Protein AF-0000000072803596 (afdb_homodimer)

Organism: NCBI:txid2691917

Sequence (122 aa):
MGYTAGCDGCGSTCRPAPA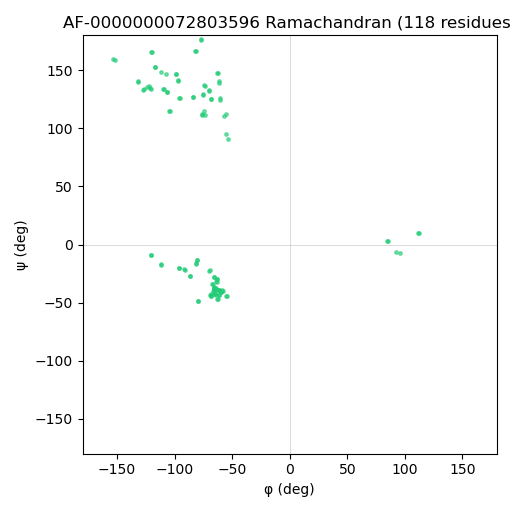LLCQFSPEFFRTSSLGGYLSDMGFDEGDTVTLCGDCTREVLEMGYTAGCDGCGSTCRPAPALLCQFSPEFFRTSSLGGYLSDMGFDEGDTVTLCGDCTREVLE

Solvent-accessible surface area (backbone atoms only — not comparable to full-atom values): 6298 Å² total; per-residue (Å²): 130,67,61,71,38,63,11,58,36,78,64,45,74,9,72,63,27,33,30,28,47,22,30,39,26,56,67,23,39,74,71,35,73,60,28,55,54,40,39,74,74,70,48,53,74,66,40,76,41,30,22,20,60,68,48,46,47,59,41,55,92,133,68,62,71,37,63,12,59,37,80,64,45,74,9,73,68,27,33,31,29,48,23,29,38,25,55,68,24,37,74,72,36,74,60,28,55,55,40,39,74,75,71,47,54,73,64,39,76,41,30,22,20,62,67,49,46,47,60,40,55,93

Radius of gyration: 13.53 Å; Cα contacts (8 Å, |Δi|>4): 259; chains: 2; bounding box: 32×38×28 Å

Structure (mmCIF, N/CA/C/O backbone):
data_AF-0000000072803596-model_v1
#
loop_
_entity.id
_entity.type
_entity.pdbx_description
1 polymer 'Uncharacterized protein'
#
loop_
_atom_site.group_PDB
_atom_site.id
_atom_site.type_symbol
_atom_site.label_atom_id
_atom_site.label_alt_id
_atom_site.label_comp_id
_atom_site.label_asym_id
_atom_site.label_entity_id
_atom_site.label_seq_id
_atom_site.pdbx_PDB_ins_code
_atom_site.Cartn_x
_atom_site.Cartn_y
_atom_site.Cartn_z
_atom_site.occupancy
_atom_site.B_iso_or_equiv
_atom_site.auth_seq_id
_atom_site.auth_comp_id
_atom_site.auth_asym_id
_atom_site.auth_atom_id
_atom_site.pdbx_PDB_model_num
ATOM 1 N N . MET A 1 1 ? -6.73 22.984 -0.463 1 47.25 1 MET A N 1
ATOM 2 C CA . MET A 1 1 ? -7.82 22.078 -0.106 1 47.25 1 MET A CA 1
ATOM 3 C C . MET A 1 1 ? -7.332 20.641 -0.061 1 47.25 1 MET A C 1
ATOM 5 O O . MET A 1 1 ? -6.867 20.109 -1.069 1 47.25 1 MET A O 1
ATOM 9 N N . GLY A 1 2 ? -6.758 20.266 0.915 1 53.06 2 GLY A N 1
ATOM 10 C CA . GLY A 1 2 ? -6.062 19 1.069 1 53.06 2 GLY A CA 1
ATOM 11 C C . GLY A 1 2 ? -6.957 17.797 0.822 1 53.06 2 GLY A C 1
ATOM 12 O O . GLY A 1 2 ? -8.172 17.875 1.033 1 53.06 2 GLY A O 1
ATOM 13 N N . TYR A 1 3 ? -6.832 17.016 -0.208 1 61.62 3 TYR A N 1
ATOM 14 C CA . TYR A 1 3 ? -7.66 15.836 -0.469 1 61.62 3 TYR A CA 1
ATOM 15 C C . TYR A 1 3 ? -7.617 14.867 0.701 1 61.62 3 TYR A C 1
ATOM 17 O O . TYR A 1 3 ? -6.535 14.523 1.188 1 61.62 3 TYR A O 1
ATOM 25 N N . THR A 1 4 ? -8.656 15.023 1.576 1 77.5 4 THR A N 1
ATOM 26 C CA . THR A 1 4 ? -8.797 14.023 2.633 1 77.5 4 THR A CA 1
ATOM 27 C C . THR A 1 4 ? -9.352 12.719 2.072 1 77.5 4 THR A C 1
ATOM 29 O O . THR A 1 4 ? -10.25 12.734 1.226 1 77.5 4 THR A O 1
ATOM 32 N N . ALA A 1 5 ? -8.508 11.789 2.168 1 84.69 5 ALA A N 1
ATOM 33 C CA . ALA A 1 5 ? -8.984 10.469 1.77 1 84.69 5 ALA A CA 1
ATOM 34 C C . ALA A 1 5 ? -9.086 9.531 2.975 1 84.69 5 ALA A C 1
ATOM 36 O O . ALA A 1 5 ? -8.492 9.805 4.023 1 84.69 5 ALA A O 1
ATOM 37 N N . GLY A 1 6 ? -10.047 8.602 2.92 1 92.62 6 GLY A N 1
ATOM 38 C CA . GLY A 1 6 ? -10.102 7.559 3.936 1 92.62 6 GLY A CA 1
ATOM 39 C C . GLY A 1 6 ? -9.016 6.508 3.764 1 92.62 6 GLY A C 1
ATOM 40 O O . GLY A 1 6 ? 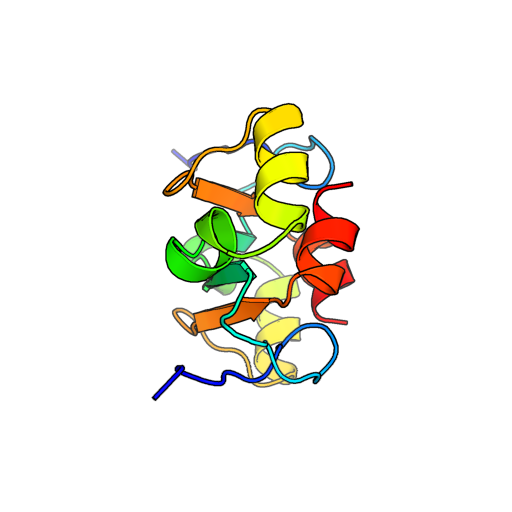-8.68 6.137 2.639 1 92.62 6 GLY A O 1
ATOM 41 N N . CYS A 1 7 ? -8.469 6.18 4.82 1 95.31 7 CYS A N 1
ATOM 42 C CA . CYS A 1 7 ? -7.488 5.102 4.793 1 95.31 7 CYS A CA 1
ATOM 43 C C . CYS A 1 7 ? -8.172 3.746 4.668 1 95.31 7 CYS A C 1
ATOM 45 O O . C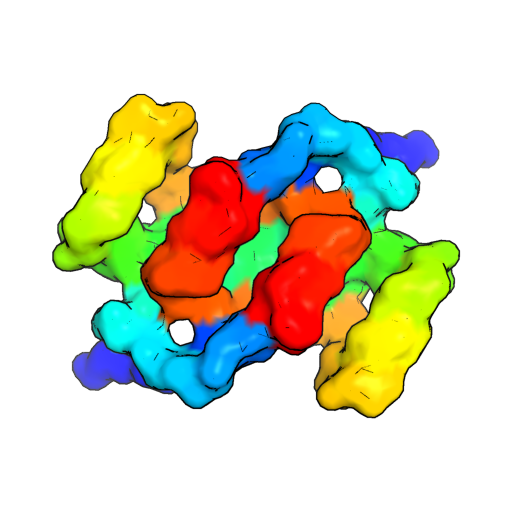YS A 1 7 ? -9.016 3.395 5.484 1 95.31 7 CYS A O 1
ATOM 47 N N . ASP A 1 8 ? -7.719 3.033 3.754 1 93.69 8 ASP A N 1
ATOM 48 C CA . ASP A 1 8 ? -8.32 1.722 3.535 1 93.69 8 ASP A CA 1
ATOM 49 C C . ASP A 1 8 ? -7.766 0.694 4.52 1 93.69 8 ASP A C 1
ATOM 51 O O . ASP A 1 8 ? -8.375 -0.357 4.738 1 93.69 8 ASP A O 1
ATOM 55 N N . GLY A 1 9 ? -6.641 1.033 5.152 1 92.75 9 GLY A N 1
ATOM 56 C CA . GLY A 1 9 ? -6.031 0.129 6.113 1 92.75 9 GLY A CA 1
ATOM 57 C C . GLY A 1 9 ? -6.695 0.17 7.477 1 92.75 9 GLY A C 1
ATOM 58 O O . GLY A 1 9 ? -7.098 -0.868 8.008 1 92.75 9 GLY A O 1
ATOM 59 N N . CYS A 1 10 ? -6.902 1.306 7.984 1 94.12 10 CYS A N 1
ATOM 60 C CA . CYS A 1 10 ? -7.387 1.423 9.352 1 94.12 10 CYS A CA 1
ATOM 61 C C . CYS A 1 10 ? -8.719 2.164 9.398 1 94.12 10 CYS A C 1
ATOM 63 O O . CYS A 1 10 ? -9.359 2.242 10.445 1 94.12 10 CYS A O 1
ATOM 65 N N . GLY A 1 11 ? -9.117 2.705 8.328 1 92.38 11 GLY A N 1
ATOM 66 C CA . GLY A 1 11 ? -10.383 3.41 8.281 1 92.38 11 GLY A CA 1
ATOM 67 C C . GLY A 1 11 ? -10.289 4.852 8.75 1 92.38 11 GLY A C 1
ATOM 68 O O . GLY A 1 11 ? -11.273 5.586 8.719 1 92.38 11 GLY A O 1
ATOM 69 N N . SER A 1 12 ? -9.047 5.242 9.062 1 92.31 12 SER A N 1
ATOM 70 C CA . SER A 1 12 ? -8.836 6.609 9.523 1 92.31 12 SER A CA 1
ATOM 71 C C . SER A 1 12 ? -8.75 7.582 8.352 1 92.31 12 SER A C 1
ATOM 73 O O . SER A 1 12 ? -8.656 7.164 7.199 1 92.31 12 SER A O 1
ATOM 75 N N . THR A 1 13 ? -8.844 8.828 8.711 1 92.88 13 THR A N 1
ATOM 76 C CA . THR A 1 13 ? -8.703 9.867 7.699 1 92.88 13 THR A CA 1
ATOM 77 C C . THR A 1 13 ? -7.23 10.18 7.449 1 92.88 13 THR A C 1
ATOM 79 O O . THR A 1 13 ? -6.469 10.406 8.391 1 92.88 13 THR A O 1
ATOM 82 N N . CYS A 1 14 ? -6.949 10.102 6.246 1 91.19 14 CYS A N 1
ATOM 83 C CA . CYS A 1 14 ? -5.586 10.469 5.879 1 91.19 14 CYS A CA 1
ATOM 84 C C . CYS A 1 14 ? -5.414 11.984 5.879 1 91.19 14 CYS A C 1
ATOM 86 O O . CYS A 1 14 ? -6.012 12.68 5.059 1 91.19 14 CYS A O 1
ATOM 88 N N . ARG A 1 15 ? -4.715 12.461 6.703 1 83.81 15 ARG A N 1
ATOM 89 C CA . ARG A 1 15 ? -4.438 13.891 6.801 1 83.81 15 ARG A CA 1
ATOM 90 C C . ARG A 1 15 ? -2.938 14.164 6.754 1 83.81 15 ARG A C 1
ATOM 92 O O . ARG A 1 15 ? -2.156 13.484 7.426 1 83.81 15 ARG A O 1
ATOM 99 N N . PRO A 1 16 ? -2.654 15.078 6.039 1 81.5 16 PRO A N 1
ATOM 100 C CA . PRO A 1 16 ? -3.297 15.938 5.039 1 81.5 16 PRO A CA 1
ATOM 101 C C . PRO A 1 16 ? -3.617 15.195 3.744 1 81.5 16 PRO A C 1
ATOM 103 O O . PRO A 1 16 ? -4.43 15.664 2.943 1 81.5 16 PRO A O 1
ATOM 106 N N . ALA A 1 17 ? -2.861 14.094 3.543 1 88.19 17 ALA A N 1
ATOM 107 C CA . ALA A 1 17 ? -3 13.25 2.359 1 88.19 17 ALA A CA 1
ATOM 108 C C . ALA A 1 17 ? -2.592 11.812 2.662 1 88.19 17 ALA A C 1
ATOM 110 O O . ALA A 1 17 ? -1.949 11.547 3.68 1 88.19 17 ALA A O 1
ATOM 111 N N . PRO A 1 18 ? -3.109 10.984 1.812 1 92.75 18 PRO A N 1
ATOM 112 C CA . PRO A 1 18 ? -2.623 9.617 1.996 1 92.75 18 PRO A CA 1
ATOM 113 C C . PRO A 1 18 ? -1.114 9.5 1.796 1 92.75 18 PRO A C 1
ATOM 115 O O . PRO A 1 18 ? -0.545 10.172 0.938 1 92.75 18 PRO A O 1
ATOM 118 N N . ALA A 1 19 ? -0.547 8.711 2.629 1 92.88 19 ALA A N 1
ATOM 119 C CA . ALA A 1 19 ? 0.889 8.484 2.494 1 92.88 19 ALA A CA 1
ATOM 120 C C . ALA A 1 19 ? 1.201 7.688 1.232 1 92.88 19 ALA A C 1
ATOM 122 O O . ALA A 1 19 ? 2.113 8.039 0.479 1 92.88 19 ALA A O 1
ATOM 123 N N . LEU A 1 20 ? 0.379 6.695 1.043 1 94.31 20 LEU A N 1
ATOM 124 C CA . LEU A 1 20 ? 0.55 5.836 -0.124 1 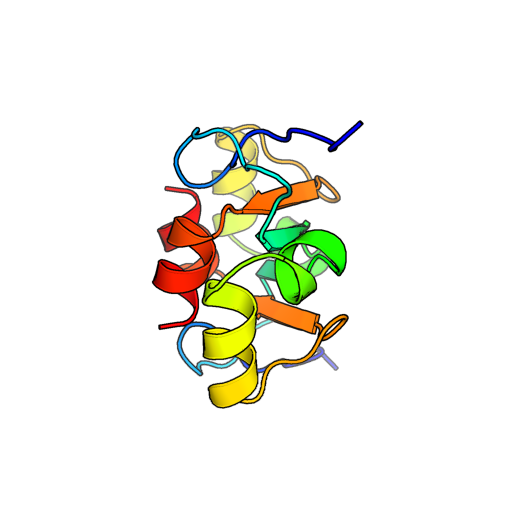94.31 20 LEU A CA 1
ATOM 125 C C . LEU A 1 20 ? -0.745 5.742 -0.924 1 94.31 20 LEU A C 1
ATOM 127 O O . LEU A 1 20 ? -1.823 5.574 -0.35 1 94.31 20 LEU A O 1
ATOM 131 N N . LEU A 1 21 ? -0.601 5.895 -2.215 1 94.19 21 LEU A N 1
ATOM 132 C CA . LEU A 1 21 ? -1.657 5.578 -3.17 1 94.19 21 LEU A CA 1
ATOM 133 C C . LEU A 1 21 ? -1.358 4.27 -3.896 1 94.19 21 LEU A C 1
ATOM 135 O O . LEU A 1 21 ? -0.392 4.184 -4.656 1 94.19 21 LEU A O 1
ATOM 139 N N . CYS A 1 22 ? -2.199 3.355 -3.635 1 94.81 22 CYS A N 1
ATOM 140 C CA . CYS A 1 22 ? -1.925 2.02 -4.152 1 94.81 22 CYS A CA 1
ATOM 141 C C . CYS A 1 22 ? -3.006 1.585 -5.137 1 94.81 22 CYS A C 1
ATOM 143 O O . CYS A 1 22 ? -4.141 2.062 -5.07 1 94.81 22 CYS A O 1
ATOM 145 N N . GLN A 1 23 ? -2.605 0.736 -6.035 1 94.12 23 GLN A N 1
ATOM 146 C CA . GLN A 1 23 ? -3.523 0.106 -6.977 1 94.12 23 GLN A CA 1
ATOM 147 C C . GLN A 1 23 ? -3.295 -1.401 -7.043 1 94.12 23 GLN A C 1
ATOM 149 O O . GLN A 1 23 ? -2.152 -1.864 -7.008 1 94.12 23 GLN A O 1
ATOM 154 N N . PHE A 1 24 ? -4.414 -2.109 -7.133 1 93.88 24 PHE A N 1
ATOM 155 C CA . PHE A 1 24 ? -4.301 -3.559 -7.242 1 93.88 24 PHE A CA 1
ATOM 156 C C . PHE A 1 24 ? -3.732 -3.957 -8.602 1 93.88 24 PHE A C 1
ATOM 158 O O . PHE A 1 24 ? -4.152 -3.434 -9.633 1 93.88 24 PHE A O 1
ATOM 165 N N . SER A 1 25 ? -2.809 -4.809 -8.531 1 91.19 25 SER A N 1
ATOM 166 C CA . SER A 1 25 ? -2.314 -5.395 -9.773 1 91.19 25 SER A CA 1
ATOM 167 C C . SER A 1 25 ? -3.365 -6.293 -10.422 1 91.19 25 SER A C 1
ATOM 169 O O . SER A 1 25 ? -3.848 -7.238 -9.797 1 91.19 25 SER A O 1
ATOM 171 N N . PRO A 1 26 ? -3.672 -6.008 -11.656 1 91 26 PRO A N 1
ATOM 172 C CA . PRO A 1 26 ? -4.68 -6.844 -12.312 1 91 26 PRO A CA 1
ATOM 173 C C . PRO A 1 26 ? -4.281 -8.32 -12.367 1 91 26 PRO A C 1
ATOM 175 O O . PRO A 1 26 ? -5.121 -9.195 -12.141 1 91 26 PRO A O 1
ATOM 178 N N . GLU A 1 27 ? -3.037 -8.508 -12.641 1 88.88 27 GLU A N 1
ATOM 179 C CA . GLU A 1 27 ? -2.545 -9.883 -12.719 1 88.88 27 GLU A CA 1
ATOM 180 C C . GLU A 1 27 ? -2.688 -10.602 -11.383 1 88.88 27 GLU A C 1
ATOM 182 O O . GLU A 1 27 ? -3.211 -11.719 -11.32 1 88.88 27 GLU A O 1
ATOM 187 N N . PHE A 1 28 ? -2.305 -9.969 -10.383 1 89.56 28 PHE A N 1
ATOM 188 C CA . PHE A 1 28 ? -2.408 -10.562 -9.047 1 89.56 28 PHE A CA 1
ATOM 189 C C . PHE A 1 28 ? -3.867 -10.758 -8.656 1 89.56 28 PHE A C 1
ATOM 191 O O . PHE A 1 28 ? -4.238 -11.812 -8.141 1 89.56 28 PHE A O 1
ATOM 198 N N . PHE A 1 29 ? -4.629 -9.727 -8.984 1 90.69 29 PHE A N 1
ATOM 199 C CA . PHE A 1 29 ? -6.035 -9.75 -8.594 1 90.69 29 PHE A CA 1
ATOM 200 C C . PHE A 1 29 ? -6.773 -10.898 -9.273 1 90.69 29 PHE A C 1
ATOM 202 O O . PHE A 1 29 ? -7.617 -11.547 -8.656 1 90.69 29 PHE A O 1
ATOM 209 N N . ARG A 1 30 ? -6.406 -11.266 -10.43 1 90 30 ARG A N 1
ATOM 210 C CA . ARG A 1 30 ? -7.117 -12.258 -11.227 1 90 30 ARG A CA 1
ATOM 211 C C . ARG A 1 30 ? -6.578 -13.664 -10.961 1 90 30 ARG A C 1
ATOM 213 O O . ARG A 1 30 ? -7.281 -14.656 -11.172 1 90 30 ARG A O 1
ATOM 220 N N . THR A 1 31 ? -5.344 -13.719 -10.461 1 88.38 31 THR A N 1
ATOM 221 C CA . THR A 1 31 ? -4.691 -15.016 -10.414 1 88.38 31 THR A CA 1
ATOM 222 C C . THR A 1 31 ? -4.516 -15.484 -8.969 1 88.38 31 THR A C 1
ATOM 224 O O . THR A 1 31 ? -4.316 -16.672 -8.719 1 88.38 31 THR A O 1
ATOM 227 N N . SER A 1 32 ? -4.625 -14.547 -8.078 1 89.06 32 SER A N 1
ATOM 228 C CA . SER A 1 32 ? -4.352 -14.891 -6.688 1 89.06 32 SER A CA 1
ATOM 229 C C . SER A 1 32 ? -5.645 -15.156 -5.922 1 89.06 32 SER A C 1
ATOM 231 O O . SER A 1 32 ? -6.684 -14.562 -6.219 1 89.06 32 SER A O 1
ATOM 233 N N . SER A 1 33 ? -5.578 -16.062 -4.98 1 90.44 33 SER A N 1
ATOM 234 C CA . SER A 1 33 ? -6.703 -16.328 -4.094 1 90.44 33 SER A CA 1
ATOM 235 C C . SER A 1 33 ? -7.043 -15.094 -3.254 1 90.44 33 SER A C 1
ATOM 237 O O . SER A 1 33 ? -8.203 -14.883 -2.891 1 90.44 33 SER A O 1
ATOM 239 N N . LEU A 1 34 ? -6.051 -14.352 -3 1 89.69 34 LEU A N 1
ATOM 240 C CA . LEU A 1 34 ? -6.246 -13.133 -2.219 1 89.69 34 LEU A CA 1
ATOM 241 C C . LEU A 1 34 ? -7.094 -12.125 -2.988 1 89.69 34 LEU A C 1
ATOM 243 O O . LEU A 1 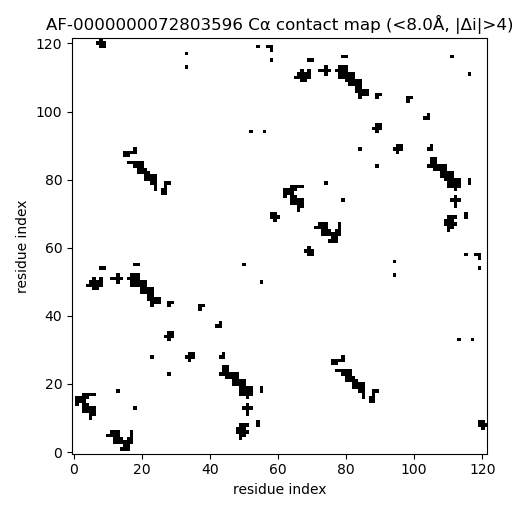34 ? -7.859 -11.367 -2.391 1 89.69 34 LEU A O 1
ATOM 247 N N . GLY A 1 35 ? -6.898 -12.148 -4.27 1 89.25 35 GLY A N 1
ATOM 248 C CA . GLY A 1 35 ? -7.75 -11.297 -5.09 1 89.25 35 GLY A CA 1
ATOM 249 C C . GLY A 1 35 ? -9.227 -11.547 -4.867 1 89.25 35 GLY A C 1
ATOM 250 O O . GLY A 1 35 ? -10.016 -10.602 -4.77 1 89.25 35 GLY A O 1
ATOM 251 N N . GLY A 1 36 ? -9.617 -12.805 -4.809 1 90 36 GLY A N 1
ATOM 252 C CA . GLY A 1 36 ? -10.992 -13.148 -4.5 1 90 36 GLY A CA 1
ATOM 253 C C . GLY A 1 36 ? -11.438 -12.68 -3.127 1 90 36 GLY A C 1
ATOM 254 O O . GLY A 1 36 ? -12.555 -12.188 -2.965 1 90 36 GLY A O 1
ATOM 255 N N . TYR A 1 37 ? -10.523 -12.805 -2.154 1 91.5 37 TYR A N 1
ATOM 256 C CA . TYR A 1 37 ? -10.789 -12.359 -0.792 1 91.5 37 TYR A CA 1
ATOM 257 C C . TYR A 1 37 ? -10.992 -10.852 -0.742 1 91.5 37 TYR A C 1
ATOM 259 O O . TYR A 1 37 ? -11.93 -10.359 -0.111 1 91.5 37 TYR A O 1
ATOM 267 N N . LEU A 1 38 ? -10.148 -10.156 -1.458 1 90.44 38 LEU A N 1
ATOM 268 C CA . LEU A 1 38 ? -10.25 -8.703 -1.524 1 90.44 38 LEU A CA 1
ATOM 269 C C . LEU A 1 38 ? -11.547 -8.281 -2.217 1 90.44 38 LEU A C 1
ATOM 271 O O . LEU A 1 38 ? -12.18 -7.301 -1.815 1 90.44 38 LEU A O 1
ATOM 275 N N . SER A 1 39 ? -11.922 -9.023 -3.24 1 91.56 39 SER A N 1
ATOM 276 C CA . SER A 1 39 ? -13.18 -8.758 -3.936 1 91.56 39 SER A CA 1
ATOM 277 C C . SER A 1 39 ? -14.367 -8.898 -2.996 1 91.56 39 SER A C 1
ATOM 279 O O . SER A 1 39 ? -15.32 -8.117 -3.066 1 91.56 39 SER A O 1
ATOM 281 N N . ASP A 1 40 ? -14.281 -9.898 -2.148 1 91.75 40 ASP A N 1
ATOM 282 C CA . ASP A 1 40 ? -15.328 -10.133 -1.166 1 91.75 40 ASP A CA 1
ATOM 283 C C . ASP A 1 40 ? -15.406 -8.992 -0.156 1 91.75 40 ASP A C 1
ATOM 285 O O . ASP A 1 40 ? -16.484 -8.68 0.366 1 91.75 40 ASP A O 1
ATOM 289 N N . MET A 1 41 ? -14.281 -8.336 0.052 1 88.69 41 MET A N 1
ATOM 290 C CA . MET A 1 41 ? -14.219 -7.199 0.967 1 88.69 41 MET A CA 1
ATOM 291 C C . MET A 1 41 ? -14.727 -5.93 0.294 1 88.69 41 MET A C 1
ATOM 293 O O . MET A 1 41 ? -14.969 -4.926 0.963 1 88.69 41 MET A O 1
ATOM 297 N N . GLY A 1 42 ? -14.859 -5.996 -1.034 1 89.5 42 GLY A N 1
ATOM 298 C CA . GLY A 1 42 ? -15.391 -4.852 -1.759 1 89.5 42 GLY A CA 1
ATOM 299 C C . GLY A 1 42 ? -14.352 -4.18 -2.646 1 89.5 42 GLY A C 1
ATOM 300 O O . GLY A 1 42 ? -14.57 -3.07 -3.131 1 89.5 42 GLY A O 1
ATOM 301 N N . PHE A 1 43 ? -13.188 -4.902 -2.768 1 92.06 43 PHE A N 1
ATOM 302 C CA . PHE A 1 43 ? -12.148 -4.336 -3.627 1 92.06 43 PHE A CA 1
ATOM 303 C C . PHE A 1 43 ? -12.211 -4.949 -5.02 1 92.06 43 PHE A C 1
ATOM 305 O O . PHE A 1 43 ? -12.539 -6.125 -5.176 1 92.06 43 PHE A O 1
ATOM 312 N N . ASP A 1 44 ? -11.992 -4.074 -6.023 1 90 44 ASP A N 1
ATOM 313 C CA . ASP A 1 44 ? -11.969 -4.547 -7.402 1 90 44 ASP A CA 1
ATOM 314 C C . ASP A 1 44 ? -10.617 -4.281 -8.055 1 90 44 ASP A C 1
ATOM 316 O O . ASP A 1 44 ? -9.82 -3.488 -7.543 1 90 44 ASP A O 1
ATOM 320 N N . GLU A 1 45 ? -10.508 -4.953 -9.141 1 86.62 45 GLU A N 1
ATOM 321 C CA . GLU A 1 45 ? -9.305 -4.727 -9.945 1 86.62 45 GLU A CA 1
ATOM 322 C C . GLU A 1 45 ? -9.211 -3.273 -10.398 1 86.62 45 GLU A C 1
ATOM 324 O O . GLU A 1 45 ? -10.195 -2.701 -10.875 1 86.62 45 GLU A O 1
ATOM 329 N N . GLY A 1 46 ? -8.18 -2.652 -10.117 1 84.75 46 GLY A N 1
ATOM 330 C CA . GLY A 1 46 ? -8.008 -1.276 -10.555 1 84.75 46 GLY A CA 1
ATOM 331 C C . GLY A 1 46 ? -8.406 -0.261 -9.5 1 84.75 46 GLY A C 1
ATOM 332 O O . GLY A 1 46 ? -8.297 0.946 -9.719 1 84.75 46 GLY A O 1
ATOM 333 N N . ASP A 1 47 ? -8.984 -0.744 -8.391 1 91.12 47 ASP A N 1
ATOM 334 C CA . ASP A 1 47 ? -9.344 0.162 -7.309 1 91.12 47 ASP A CA 1
ATOM 335 C C . ASP A 1 47 ? -8.102 0.829 -6.715 1 91.12 47 ASP A C 1
ATOM 337 O O . ASP A 1 47 ? -7.016 0.252 -6.73 1 91.12 47 ASP A O 1
ATOM 341 N N . THR A 1 48 ? -8.305 1.993 -6.305 1 92.19 48 THR A N 1
ATOM 342 C CA . THR A 1 48 ? -7.227 2.721 -5.641 1 92.19 48 THR A CA 1
ATOM 343 C C . THR A 1 48 ? -7.344 2.592 -4.125 1 92.19 48 THR A C 1
ATOM 345 O O . THR A 1 48 ? -8.422 2.795 -3.559 1 92.19 48 THR A O 1
ATOM 348 N N . VAL A 1 49 ? -6.242 2.15 -3.578 1 93.31 49 VAL A N 1
ATOM 349 C CA . VAL A 1 49 ? -6.184 2 -2.129 1 93.31 49 VAL A CA 1
ATOM 350 C C . VAL A 1 49 ? -5.32 3.105 -1.528 1 93.31 49 VAL A C 1
ATOM 352 O O . VAL A 1 49 ? -4.219 3.373 -2.016 1 93.31 49 VAL A O 1
ATOM 355 N N . THR A 1 50 ? -5.883 3.74 -0.494 1 95.06 50 THR A N 1
ATOM 356 C CA . THR A 1 50 ? -5.141 4.805 0.172 1 95.06 50 THR A CA 1
ATOM 357 C C . THR A 1 50 ? -4.707 4.367 1.568 1 95.06 50 THR A C 1
ATOM 359 O O . THR A 1 50 ? -5.492 3.773 2.311 1 95.06 50 THR A O 1
ATOM 362 N N . LEU A 1 51 ? -3.461 4.625 1.863 1 94.44 51 LEU A N 1
ATOM 363 C CA . LEU A 1 51 ? -2.924 4.297 3.18 1 94.44 51 LEU A CA 1
ATOM 364 C C . LEU A 1 51 ? -2.4 5.547 3.879 1 94.44 51 LEU A C 1
ATOM 366 O O . LEU A 1 51 ? -1.69 6.352 3.27 1 94.44 51 LEU A O 1
ATOM 370 N N . CYS A 1 52 ? -2.797 5.621 5.121 1 94.56 52 CYS A N 1
ATOM 371 C CA . CYS A 1 52 ? -2.307 6.746 5.906 1 94.56 52 CYS A CA 1
ATOM 372 C C . CYS A 1 52 ? -0.865 6.516 6.344 1 94.56 52 CYS A C 1
ATOM 374 O O . CYS A 1 52 ? -0.275 5.48 6.035 1 94.56 52 CYS A O 1
ATOM 376 N N . GLY A 1 53 ? -0.326 7.516 6.984 1 92.5 53 GLY A N 1
ATOM 377 C CA . GLY A 1 53 ? 1.057 7.422 7.426 1 92.5 53 GLY A CA 1
ATOM 378 C C . GLY A 1 53 ? 1.31 6.246 8.352 1 92.5 53 GLY A C 1
ATOM 379 O O . GLY A 1 53 ? 2.307 5.535 8.203 1 92.5 53 GLY A O 1
ATOM 380 N N . ASP A 1 54 ? 0.399 5.961 9.25 1 92.5 54 ASP A N 1
ATOM 381 C CA . ASP A 1 54 ? 0.542 4.891 10.234 1 92.5 54 ASP A CA 1
ATOM 382 C C . ASP A 1 54 ? 0.499 3.52 9.562 1 92.5 54 ASP A C 1
ATOM 384 O O . ASP A 1 54 ? 1.344 2.664 9.836 1 92.5 54 ASP A O 1
ATOM 388 N N . CYS A 1 55 ? -0.393 3.328 8.68 1 93.88 55 CYS A N 1
ATOM 389 C CA . CYS A 1 55 ? -0.518 2.074 7.945 1 93.88 55 CYS A CA 1
ATOM 390 C C . CYS A 1 55 ? 0.692 1.848 7.047 1 93.88 55 CYS A C 1
ATOM 392 O O . CYS A 1 55 ? 1.181 0.723 6.926 1 93.88 55 CYS A O 1
ATOM 394 N N . THR A 1 56 ? 1.104 2.969 6.449 1 93.69 56 THR A N 1
ATOM 395 C CA . THR A 1 56 ? 2.293 2.906 5.605 1 93.69 56 THR A CA 1
ATOM 396 C C . THR A 1 56 ? 3.512 2.486 6.422 1 93.69 56 THR A C 1
ATOM 398 O O . THR A 1 56 ? 4.277 1.618 6.004 1 93.69 56 THR A O 1
ATOM 401 N N . ARG A 1 57 ? 3.623 3.059 7.574 1 92 57 ARG A N 1
ATOM 402 C CA . ARG A 1 57 ? 4.73 2.723 8.461 1 92 57 ARG A CA 1
ATOM 403 C C . ARG A 1 57 ? 4.652 1.266 8.906 1 92 57 ARG A C 1
ATOM 405 O O . ARG A 1 57 ? 5.676 0.583 8.992 1 92 57 ARG A O 1
ATOM 412 N N . GLU A 1 58 ? 3.523 0.78 9.133 1 91.31 58 GLU A N 1
ATOM 413 C CA . GLU A 1 58 ? 3.316 -0.584 9.609 1 91.31 58 GLU A CA 1
ATOM 414 C C . GLU A 1 58 ? 3.744 -1.606 8.555 1 91.31 58 GLU A C 1
ATOM 416 O O . GLU A 1 58 ? 4.305 -2.652 8.891 1 91.31 58 GLU A O 1
ATOM 421 N N . VAL A 1 59 ? 3.496 -1.291 7.297 1 90.12 59 VAL A N 1
ATOM 422 C CA . VAL A 1 59 ? 3.764 -2.275 6.254 1 90.12 59 VAL A CA 1
ATOM 423 C C . VAL A 1 59 ? 5.219 -2.168 5.801 1 90.12 59 VAL A C 1
ATOM 425 O O . VAL A 1 59 ? 5.812 -3.154 5.359 1 90.12 59 VAL A O 1
ATOM 428 N N . LEU A 1 60 ? 5.824 -0.977 5.93 1 91.5 60 LEU A N 1
ATOM 429 C CA . LEU A 1 60 ? 7.176 -0.798 5.402 1 91.5 60 LEU A CA 1
ATOM 430 C C . LEU A 1 60 ? 8.219 -0.988 6.504 1 91.5 60 LEU A C 1
ATOM 432 O O . LEU A 1 60 ? 9.406 -1.112 6.219 1 91.5 60 LEU A O 1
ATOM 436 N N . GLU A 1 61 ? 7.781 -0.859 7.75 1 83.12 61 GLU A N 1
ATOM 437 C CA . GLU A 1 61 ? 8.719 -1.057 8.852 1 83.12 61 GLU A CA 1
ATOM 438 C C . GLU A 1 61 ? 8.703 -2.504 9.336 1 83.12 61 GLU A C 1
ATOM 440 O O . GLU A 1 61 ? 7.645 -3.135 9.391 1 83.12 61 GLU A O 1
ATOM 445 N N . MET B 1 1 ? 6.91 -14.07 -18.828 1 46.38 1 MET B N 1
ATOM 446 C CA . MET B 1 1 ? 7.992 -13.664 -17.938 1 46.38 1 MET B CA 1
ATOM 447 C C . MET B 1 1 ? 7.469 -12.797 -16.797 1 46.38 1 MET B C 1
ATOM 449 O O . MET B 1 1 ? 6.914 -11.719 -17.047 1 46.38 1 MET B O 1
ATOM 453 N N . GLY B 1 2 ? 6.945 -13.336 -15.875 1 52.53 2 GLY B N 1
ATOM 454 C CA . GLY B 1 2 ? 6.215 -12.68 -14.805 1 52.53 2 GLY B CA 1
ATOM 455 C C . GLY B 1 2 ? 7.031 -11.617 -14.086 1 52.53 2 GLY B C 1
ATOM 456 O O . GLY B 1 2 ? 8.258 -11.695 -14.047 1 52.53 2 GLY B O 1
ATOM 457 N N . TYR B 1 3 ? 6.777 -10.352 -14.148 1 60.16 3 TYR B N 1
ATOM 458 C CA . TYR B 1 3 ? 7.516 -9.305 -13.461 1 60.16 3 TYR B CA 1
ATOM 459 C C . TYR B 1 3 ? 7.609 -9.594 -11.961 1 60.16 3 TYR B C 1
ATOM 461 O O . TYR B 1 3 ? 6.594 -9.844 -11.312 1 60.16 3 TYR B O 1
ATOM 469 N N . THR B 1 4 ? 8.719 -10.32 -11.625 1 76.81 4 THR B N 1
ATOM 470 C CA . THR B 1 4 ? 8.984 -10.516 -10.203 1 76.81 4 THR B CA 1
ATOM 471 C C . THR B 1 4 ? 9.5 -9.227 -9.57 1 76.81 4 THR B C 1
ATOM 473 O O . THR B 1 4 ? 10.344 -8.539 -10.148 1 76.81 4 THR B O 1
ATOM 476 N N . ALA B 1 5 ? 8.641 -8.742 -8.766 1 84.25 5 ALA B N 1
ATOM 477 C CA . ALA B 1 5 ? 9.094 -7.57 -8.016 1 84.25 5 ALA B CA 1
ATOM 478 C C . ALA B 1 5 ? 9.352 -7.922 -6.555 1 84.25 5 ALA B C 1
ATOM 480 O O . ALA B 1 5 ? 8.852 -8.93 -6.051 1 84.25 5 ALA B O 1
ATOM 481 N N . GLY B 1 6 ? 10.359 -7.242 -5.953 1 92.69 6 GLY B N 1
ATOM 482 C CA . GLY B 1 6 ? 10.555 -7.379 -4.52 1 92.69 6 GLY B CA 1
ATOM 483 C C . GLY B 1 6 ? 9.523 -6.633 -3.701 1 92.69 6 GLY B C 1
ATOM 484 O O . GLY B 1 6 ? 9.086 -5.543 -4.082 1 92.69 6 GLY B O 1
ATOM 485 N N . CYS B 1 7 ? 9.086 -7.262 -2.725 1 95.31 7 CYS B N 1
ATOM 486 C CA . CYS B 1 7 ? 8.156 -6.605 -1.806 1 95.31 7 CYS B CA 1
ATOM 487 C C . CYS B 1 7 ? 8.891 -5.617 -0.906 1 95.31 7 CYS B C 1
ATOM 489 O O . CYS B 1 7 ? 9.844 -5.992 -0.214 1 95.31 7 CYS B O 1
ATOM 491 N N . ASP B 1 8 ? 8.391 -4.48 -0.868 1 93.81 8 ASP B N 1
ATOM 492 C CA . ASP B 1 8 ? 9.031 -3.459 -0.046 1 93.81 8 ASP B CA 1
ATOM 493 C C . ASP B 1 8 ? 8.633 -3.602 1.42 1 93.81 8 ASP B C 1
ATOM 495 O O . ASP B 1 8 ? 9.312 -3.084 2.309 1 93.81 8 ASP B O 1
ATOM 499 N N . GLY B 1 9 ? 7.543 -4.352 1.662 1 92.88 9 GLY B N 1
ATOM 500 C CA . GLY B 1 9 ? 7.078 -4.555 3.023 1 92.88 9 GLY B CA 1
ATOM 501 C C . GLY B 1 9 ? 7.871 -5.609 3.773 1 92.88 9 GLY B C 1
ATOM 502 O O . GLY B 1 9 ? 8.383 -5.348 4.867 1 92.88 9 GLY B O 1
ATOM 503 N N . CYS B 1 10 ? 8.062 -6.711 3.191 1 94.19 10 CYS B N 1
ATOM 504 C CA . CYS B 1 10 ? 8.68 -7.824 3.904 1 94.19 10 CYS B CA 1
ATOM 505 C C . CYS B 1 10 ? 9.969 -8.266 3.221 1 94.19 10 CYS B C 1
ATOM 507 O O . CYS B 1 10 ? 10.703 -9.094 3.756 1 94.19 10 CYS B O 1
ATOM 509 N N . GLY B 1 11 ? 10.219 -7.77 2.098 1 92.44 11 GLY B N 1
ATOM 510 C CA . GLY B 1 11 ? 11.438 -8.125 1.392 1 92.44 11 GLY B CA 1
ATOM 511 C C . GLY B 1 11 ? 11.312 -9.398 0.578 1 92.44 11 GLY B C 1
ATOM 512 O O . GLY B 1 11 ? 12.25 -9.789 -0.121 1 92.44 11 GLY B O 1
ATOM 513 N N . SER B 1 12 ? 10.109 -9.938 0.585 1 92.38 12 SER B N 1
ATOM 514 C CA . SER B 1 12 ? 9.875 -11.172 -0.166 1 92.38 12 SER B CA 1
ATOM 515 C C . SER B 1 12 ? 9.625 -10.875 -1.642 1 92.38 12 SER B C 1
ATOM 517 O O . SER B 1 12 ? 9.453 -9.719 -2.027 1 92.38 12 SER B O 1
ATOM 519 N N . THR B 1 13 ? 9.688 -11.938 -2.381 1 93.06 13 THR B N 1
ATOM 520 C CA . THR B 1 13 ? 9.398 -11.805 -3.803 1 93.06 13 THR B CA 1
ATOM 521 C C . THR B 1 13 ? 7.891 -11.867 -4.051 1 93.06 13 THR B C 1
ATOM 523 O O . THR B 1 13 ? 7.211 -12.766 -3.562 1 93.06 13 THR B O 1
ATOM 526 N N . CYS B 1 14 ? 7.508 -10.898 -4.703 1 91.38 14 CYS B N 1
ATOM 527 C CA . CYS B 1 14 ? 6.098 -10.891 -5.07 1 91.38 14 CYS B CA 1
ATOM 528 C C . CYS B 1 14 ? 5.828 -11.852 -6.219 1 91.38 14 CYS B C 1
ATOM 530 O O . CYS B 1 14 ? 6.312 -11.648 -7.336 1 91.38 14 CYS B O 1
ATOM 532 N N . ARG B 1 15 ? 5.199 -12.828 -6.016 1 84.75 15 ARG B N 1
ATOM 533 C CA . ARG B 1 15 ? 4.848 -13.82 -7.023 1 84.75 15 ARG B CA 1
ATOM 534 C C . ARG B 1 15 ? 3.336 -14 -7.109 1 84.75 15 ARG B C 1
ATOM 536 O O . ARG B 1 15 ? 2.658 -14.109 -6.086 1 84.75 15 ARG B O 1
ATOM 543 N N . PRO B 1 16 ? 2.934 -14.062 -8.266 1 82.69 16 PRO B N 1
ATOM 544 C CA . PRO B 1 16 ? 3.412 -13.828 -9.633 1 82.69 16 PRO B CA 1
ATOM 545 C C . PRO B 1 16 ? 3.654 -12.344 -9.922 1 82.69 16 PRO B C 1
ATOM 547 O O . PRO B 1 16 ? 4.32 -12.008 -10.906 1 82.69 16 PRO B O 1
ATOM 550 N N . ALA B 1 17 ? 2.982 -11.508 -9.109 1 88.38 17 ALA B N 1
ATOM 551 C CA . ALA B 1 17 ? 3.062 -10.055 -9.211 1 88.38 17 ALA B CA 1
ATOM 552 C C . ALA B 1 17 ? 2.771 -9.391 -7.867 1 88.38 17 ALA B C 1
ATOM 554 O O . ALA B 1 17 ? 2.254 -10.031 -6.953 1 88.38 17 ALA B O 1
ATOM 555 N N . PRO B 1 18 ? 3.236 -8.188 -7.805 1 92.88 18 PRO B N 1
ATOM 556 C CA . PRO B 1 18 ? 2.844 -7.484 -6.582 1 92.88 18 PRO B CA 1
ATOM 557 C C . PRO B 1 18 ? 1.331 -7.328 -6.453 1 92.88 18 PRO B C 1
ATOM 559 O O . PRO B 1 18 ? 0.64 -7.117 -7.453 1 92.88 18 PRO B O 1
ATOM 562 N N . ALA B 1 19 ? 0.885 -7.52 -5.266 1 92.88 19 ALA B N 1
ATOM 563 C CA . ALA B 1 19 ? -0.544 -7.348 -5.02 1 92.88 19 ALA B CA 1
ATOM 564 C C . ALA B 1 19 ? -0.95 -5.883 -5.148 1 92.88 19 ALA B C 1
ATOM 566 O O . ALA B 1 19 ? -1.961 -5.562 -5.777 1 92.88 19 ALA B O 1
ATOM 567 N N . LEU B 1 20 ? -0.1 -5.074 -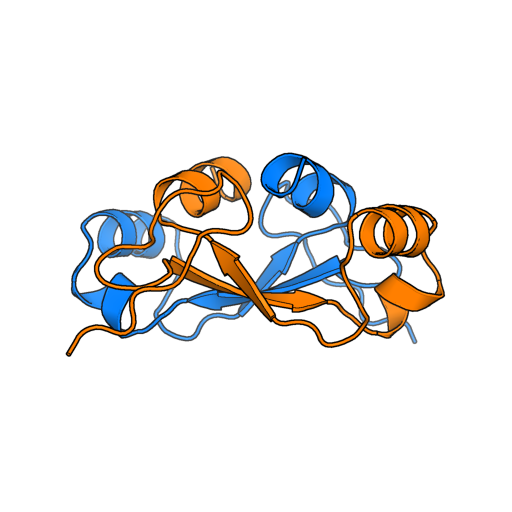4.582 1 94.38 20 LEU B N 1
ATOM 568 C CA . LEU B 1 20 ? -0.351 -3.635 -4.617 1 94.38 20 LEU B CA 1
ATOM 569 C C . LEU B 1 20 ? 0.859 -2.887 -5.164 1 94.38 20 LEU B C 1
ATOM 571 O O . LEU B 1 20 ? 1.997 -3.172 -4.781 1 94.38 20 LEU B O 1
ATOM 575 N N . LEU B 1 21 ? 0.584 -1.99 -6.07 1 94.38 21 LEU B N 1
ATOM 576 C CA . LEU B 1 21 ? 1.55 -0.991 -6.516 1 94.38 21 LEU B CA 1
ATOM 577 C C . LEU B 1 21 ? 1.235 0.374 -5.91 1 94.38 21 LEU B C 1
ATOM 579 O O . LEU B 1 21 ? 0.2 0.969 -6.219 1 94.38 21 LEU B O 1
ATOM 583 N N . CYS B 1 22 ? 2.143 0.782 -5.113 1 94.88 22 CYS B N 1
ATOM 584 C CA . CYS B 1 22 ? 1.881 2.01 -4.371 1 94.88 22 CYS B CA 1
ATOM 585 C C . CYS B 1 22 ? 2.875 3.1 -4.75 1 94.88 22 CYS B C 1
ATOM 587 O O . CYS B 1 22 ? 3.984 2.807 -5.195 1 94.88 22 CYS B O 1
ATOM 589 N N . GLN B 1 23 ? 2.43 4.312 -4.609 1 94.12 23 GLN B N 1
ATOM 590 C CA . GLN B 1 23 ? 3.277 5.484 -4.805 1 94.12 23 GLN B CA 1
ATOM 591 C C . GLN B 1 23 ? 3.127 6.469 -3.65 1 94.12 23 GLN B C 1
ATOM 593 O O . GLN B 1 23 ? 2.021 6.688 -3.154 1 94.12 23 GLN B O 1
ATOM 598 N N . PHE B 1 24 ? 4.262 7.016 -3.277 1 94 24 PHE B N 1
ATOM 599 C CA . PHE B 1 24 ? 4.219 8.008 -2.209 1 94 24 PHE B CA 1
ATOM 600 C C . PHE B 1 24 ? 3.551 9.289 -2.688 1 94 24 PHE B C 1
ATOM 602 O O . PHE B 1 24 ? 3.861 9.789 -3.771 1 94 24 PHE B O 1
ATOM 609 N N . SER B 1 25 ? 2.664 9.742 -1.891 1 90.94 25 SER B N 1
ATOM 610 C CA . SER B 1 25 ? 2.08 11.055 -2.164 1 90.94 25 SER B CA 1
ATOM 611 C C . SER B 1 25 ? 3.1 12.164 -1.963 1 90.94 25 SER B C 1
ATOM 613 O O . SER B 1 25 ? 3.678 12.305 -0.882 1 90.94 25 SER B O 1
ATOM 615 N N . PRO B 1 26 ? 3.279 12.969 -2.98 1 90.69 26 PRO B N 1
ATOM 616 C CA . PRO B 1 26 ? 4.254 14.047 -2.836 1 90.69 26 PRO B CA 1
ATOM 617 C C . PRO B 1 26 ? 3.918 15 -1.69 1 90.69 26 PRO B C 1
ATOM 619 O O . PRO B 1 26 ? 4.809 15.422 -0.951 1 90.69 26 PRO B O 1
ATOM 622 N N . GLU B 1 27 ? 2.65 15.273 -1.598 1 88.69 27 GLU B N 1
ATOM 623 C CA . GLU B 1 27 ? 2.213 16.188 -0.543 1 88.69 27 GLU B CA 1
ATOM 624 C C . GLU B 1 27 ? 2.506 15.609 0.84 1 88.69 27 GLU B C 1
ATOM 626 O O . GLU B 1 27 ? 3.086 16.281 1.69 1 88.69 27 GLU B O 1
ATOM 631 N N . PHE B 1 28 ? 2.172 14.406 1.002 1 89.44 28 PHE B N 1
ATOM 632 C CA . PHE B 1 28 ? 2.424 13.75 2.279 1 89.44 28 PHE B CA 1
ATOM 633 C C . PHE B 1 28 ? 3.922 13.633 2.541 1 89.44 28 PHE B C 1
ATOM 635 O O . PHE B 1 28 ? 4.387 13.914 3.646 1 89.44 28 PHE B O 1
ATOM 642 N N . PHE B 1 29 ? 4.594 13.281 1.472 1 90.31 29 PHE B N 1
ATOM 643 C CA . PHE B 1 29 ? 6.027 13.039 1.597 1 90.31 29 PHE B CA 1
ATOM 644 C C . PHE B 1 29 ? 6.762 14.32 1.99 1 90.31 29 PHE B C 1
ATOM 646 O O . PHE B 1 29 ? 7.699 14.281 2.787 1 90.31 29 PHE B O 1
ATOM 653 N N . ARG B 1 30 ? 6.312 15.445 1.605 1 89.44 30 ARG B N 1
ATOM 654 C CA . ARG B 1 30 ? 6.996 16.719 1.812 1 89.44 30 ARG B CA 1
ATOM 655 C C . ARG B 1 30 ? 6.551 17.375 3.113 1 89.44 30 ARG B C 1
ATOM 657 O O . ARG B 1 30 ? 7.27 18.203 3.672 1 89.44 30 ARG B O 1
ATOM 664 N N . THR B 1 31 ? 5.371 16.969 3.594 1 88.12 31 THR B N 1
ATOM 665 C CA . THR B 1 31 ? 4.789 17.719 4.703 1 88.12 31 THR B CA 1
ATOM 666 C C . THR B 1 31 ? 4.785 16.875 5.977 1 88.12 31 THR B C 1
ATOM 668 O O . THR B 1 31 ? 4.676 17.406 7.082 1 88.12 31 THR B O 1
ATOM 671 N N . SER B 1 32 ? 4.949 15.586 5.785 1 88.69 32 SER B N 1
ATOM 672 C CA . SER B 1 32 ? 4.836 14.703 6.945 1 88.69 32 SER B CA 1
ATOM 673 C C . SER B 1 32 ? 6.211 14.344 7.496 1 88.69 32 SER B C 1
ATOM 675 O O . SER B 1 32 ? 7.18 14.234 6.742 1 88.69 32 SER B O 1
ATOM 677 N N . SER B 1 33 ? 6.289 14.18 8.797 1 90.19 33 SER B N 1
ATOM 678 C CA . SER B 1 33 ? 7.516 13.711 9.445 1 90.19 33 SER B CA 1
ATOM 679 C C . SER B 1 33 ? 7.879 12.305 8.984 1 90.19 33 SER B C 1
ATOM 681 O O . SER B 1 33 ? 9.062 11.953 8.938 1 90.19 33 SER B O 1
ATOM 683 N N . LEU B 1 34 ? 6.879 11.602 8.656 1 89.31 34 LEU B N 1
ATOM 684 C CA . LEU B 1 34 ? 7.102 10.234 8.188 1 89.31 34 LEU B CA 1
ATOM 685 C C . LEU B 1 34 ? 7.812 10.234 6.84 1 89.31 34 LEU B C 1
ATOM 687 O O . LEU B 1 34 ? 8.594 9.336 6.547 1 89.31 34 LEU B O 1
ATOM 691 N N . GLY B 1 35 ? 7.488 11.234 6.07 1 88.94 35 GLY B N 1
ATOM 692 C CA . GLY B 1 35 ? 8.203 11.383 4.812 1 88.94 35 GLY B CA 1
ATOM 693 C C . GLY B 1 35 ? 9.711 11.43 4.992 1 88.94 35 GLY B C 1
ATOM 694 O O . GLY B 1 35 ? 10.453 10.797 4.238 1 88.94 35 GLY B O 1
ATOM 695 N N . GLY B 1 36 ? 10.172 12.195 5.977 1 89.75 36 GLY B N 1
ATOM 696 C CA . GLY B 1 36 ? 11.586 12.242 6.293 1 89.75 36 GLY B CA 1
ATOM 697 C C . GLY B 1 36 ? 12.148 10.906 6.734 1 89.75 36 GLY B C 1
ATOM 698 O O . GLY B 1 36 ? 13.25 10.523 6.336 1 89.75 36 GLY B O 1
ATOM 699 N N . TYR B 1 37 ? 11.344 10.172 7.52 1 91.25 37 TYR B N 1
ATOM 700 C CA . TYR B 1 37 ? 11.727 8.844 7.992 1 91.25 37 TYR B CA 1
ATOM 701 C C . TYR B 1 37 ? 11.852 7.867 6.828 1 91.25 37 TYR B C 1
ATOM 703 O O . TYR B 1 37 ? 12.828 7.121 6.746 1 91.25 37 TYR B O 1
ATOM 711 N N . LEU B 1 38 ? 10.906 7.949 5.938 1 90.38 38 LEU B N 1
ATOM 712 C CA . LEU B 1 38 ? 10.922 7.09 4.758 1 90.38 38 LEU B CA 1
ATOM 713 C C . LEU B 1 38 ? 12.109 7.434 3.859 1 90.38 38 LEU B C 1
ATOM 715 O O . LEU B 1 38 ? 12.734 6.539 3.281 1 90.38 38 LEU B O 1
ATOM 719 N N . SER B 1 39 ? 12.422 8.727 3.764 1 91.44 39 SER B N 1
ATOM 720 C CA . SER B 1 39 ? 13.57 9.164 2.988 1 91.44 39 SER B CA 1
ATOM 721 C C . SER B 1 39 ? 14.867 8.586 3.555 1 91.44 39 SER B C 1
ATOM 723 O O . SER B 1 39 ? 15.766 8.211 2.801 1 91.44 39 SER B O 1
ATOM 725 N N . ASP B 1 40 ? 14.914 8.555 4.859 1 91.44 40 ASP B N 1
ATOM 726 C CA . ASP B 1 40 ? 16.078 8 5.539 1 91.44 40 ASP B CA 1
ATOM 727 C C . ASP B 1 40 ? 16.203 6.504 5.27 1 91.44 40 ASP B C 1
ATOM 729 O O . ASP B 1 40 ? 17.312 5.965 5.234 1 91.44 40 ASP B O 1
ATOM 733 N N . MET B 1 41 ? 15.086 5.855 5.016 1 88.44 41 MET B N 1
ATOM 734 C CA . MET B 1 41 ? 15.07 4.426 4.711 1 88.44 41 MET B CA 1
ATOM 735 C C . MET B 1 41 ? 15.43 4.18 3.25 1 88.44 41 MET B C 1
ATOM 737 O O . MET B 1 41 ? 15.703 3.043 2.857 1 88.44 41 MET B O 1
ATOM 741 N N . GLY B 1 42 ? 15.422 5.281 2.463 1 89.5 42 GLY B N 1
ATOM 742 C CA . GLY B 1 42 ? 15.805 5.152 1.065 1 89.5 42 GLY B CA 1
ATOM 743 C C . GLY B 1 42 ? 14.648 5.371 0.107 1 89.5 42 GLY B C 1
ATOM 744 O O . GLY B 1 42 ? 14.758 5.074 -1.084 1 89.5 42 GLY B O 1
ATOM 745 N N . PHE B 1 43 ? 13.508 5.859 0.702 1 91.81 43 PHE B N 1
ATOM 746 C CA . PHE B 1 43 ? 12.359 6.121 -0.156 1 91.81 43 PHE B CA 1
ATOM 747 C C . PHE B 1 43 ? 12.305 7.594 -0.55 1 91.81 43 PHE B C 1
ATOM 749 O O . PHE B 1 43 ? 12.695 8.469 0.23 1 91.81 43 PHE B O 1
ATOM 756 N N . ASP B 1 44 ? 11.922 7.812 -1.806 1 89.94 44 ASP B N 1
ATOM 757 C CA . ASP B 1 44 ? 11.781 9.18 -2.289 1 89.94 44 ASP B CA 1
ATOM 758 C C . ASP B 1 44 ? 10.352 9.453 -2.762 1 89.94 44 ASP B C 1
ATOM 760 O O . ASP B 1 44 ? 9.578 8.516 -2.986 1 89.94 44 ASP B O 1
ATOM 764 N N . GLU B 1 45 ? 10.148 10.703 -2.908 1 86.38 45 GLU 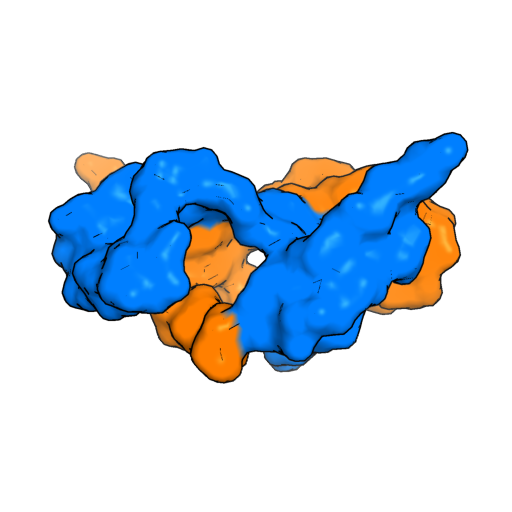B N 1
ATOM 765 C CA . GLU B 1 45 ? 8.859 11.125 -3.451 1 86.38 45 GLU B CA 1
ATOM 766 C C . GLU B 1 45 ? 8.641 10.555 -4.852 1 86.38 45 GLU B C 1
ATOM 768 O O . GLU B 1 45 ? 9.539 10.609 -5.695 1 86.38 45 GLU B O 1
ATOM 773 N N . GLY B 1 46 ? 7.566 9.914 -5.027 1 85.5 46 GLY B N 1
ATOM 774 C CA . GLY B 1 46 ? 7.27 9.375 -6.348 1 85.5 46 GLY B CA 1
ATOM 775 C C . GLY B 1 46 ? 7.754 7.953 -6.539 1 85.5 46 GLY B C 1
ATOM 776 O O . GLY B 1 46 ? 7.551 7.363 -7.602 1 85.5 46 GLY B O 1
ATOM 777 N N . ASP B 1 47 ? 8.492 7.434 -5.566 1 91.62 47 ASP B N 1
ATOM 778 C CA . ASP B 1 47 ? 8.945 6.047 -5.652 1 91.62 47 ASP B CA 1
ATOM 779 C C . ASP B 1 47 ? 7.758 5.086 -5.676 1 91.62 47 ASP B C 1
ATOM 781 O O . ASP B 1 47 ? 6.703 5.375 -5.105 1 91.62 47 ASP B O 1
ATOM 785 N N . THR B 1 48 ? 7.953 4.047 -6.355 1 92.5 48 THR B N 1
ATOM 786 C CA . THR B 1 48 ? 6.934 3.006 -6.398 1 92.5 48 THR B CA 1
ATOM 787 C C . THR B 1 48 ? 7.223 1.92 -5.367 1 92.5 48 THR B C 1
ATOM 789 O O . THR B 1 48 ? 8.352 1.428 -5.277 1 92.5 48 THR B O 1
ATOM 792 N N . VAL B 1 49 ? 6.207 1.7 -4.574 1 93.38 49 VAL B N 1
ATOM 793 C CA . VAL B 1 49 ? 6.309 0.663 -3.553 1 93.38 49 VAL B CA 1
ATOM 794 C C . VAL B 1 49 ? 5.461 -0.542 -3.953 1 93.38 49 VAL B C 1
ATOM 796 O O . VAL B 1 49 ? 4.301 -0.388 -4.352 1 93.38 49 VAL B O 1
ATOM 799 N N . THR B 1 50 ? 6.102 -1.717 -3.865 1 95.12 50 THR B N 1
ATOM 800 C CA . THR B 1 50 ? 5.383 -2.939 -4.199 1 95.12 50 THR B CA 1
ATOM 801 C C . THR B 1 50 ? 5.109 -3.768 -2.947 1 95.12 50 THR B C 1
ATOM 803 O O . THR B 1 50 ? 5.992 -3.934 -2.104 1 95.12 50 THR B O 1
ATOM 806 N N . LEU B 1 51 ? 3.898 -4.227 -2.844 1 94.56 51 LEU B N 1
ATOM 807 C 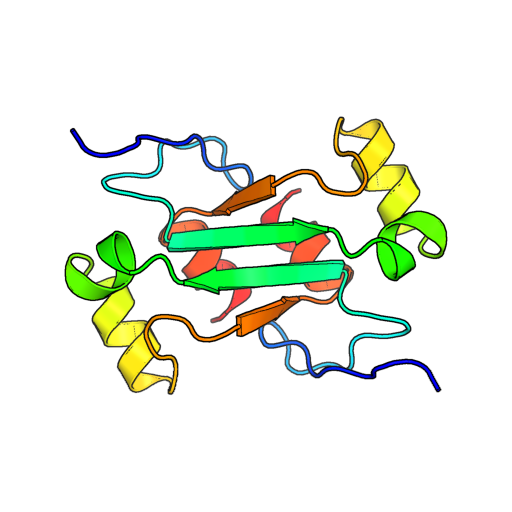CA . LEU B 1 51 ? 3.512 -5.07 -1.719 1 94.56 51 LEU B CA 1
ATOM 808 C C . LEU B 1 51 ? 2.996 -6.418 -2.205 1 94.56 51 LEU B C 1
ATOM 810 O O . LEU B 1 51 ? 2.195 -6.484 -3.141 1 94.56 51 LEU B O 1
ATOM 814 N N . CYS B 1 52 ? 3.496 -7.422 -1.532 1 94.69 52 CYS B N 1
ATOM 815 C CA . CYS B 1 52 ? 3.029 -8.766 -1.865 1 94.69 52 CYS B CA 1
ATOM 816 C C . CYS B 1 52 ? 1.651 -9.023 -1.271 1 94.69 52 CYS B C 1
ATOM 818 O O . CYS B 1 52 ? 1.084 -8.156 -0.604 1 94.69 52 CYS B O 1
ATOM 820 N N . GLY B 1 53 ? 1.132 -10.172 -1.578 1 92.69 53 GLY B N 1
ATOM 821 C CA . GLY B 1 53 ? -0.196 -10.516 -1.095 1 92.69 53 GLY B CA 1
ATOM 822 C C . GLY B 1 53 ? -0.3 -10.508 0.418 1 92.69 53 GLY B C 1
ATOM 823 O O . GLY B 1 53 ? -1.272 -9.992 0.976 1 92.69 53 GLY B O 1
ATOM 824 N N . ASP B 1 54 ? 0.731 -10.992 1.094 1 92.62 54 ASP B N 1
ATOM 825 C CA . ASP B 1 54 ? 0.738 -11.094 2.551 1 92.62 54 ASP B CA 1
ATOM 826 C C . ASP B 1 54 ? 0.778 -9.703 3.195 1 92.62 54 ASP B C 1
ATOM 828 O O . ASP B 1 54 ? 0.004 -9.422 4.113 1 92.62 54 ASP B O 1
ATOM 832 N N . CYS B 1 55 ? 1.572 -8.852 2.711 1 93.94 55 CYS B N 1
ATOM 833 C CA . CYS B 1 55 ? 1.682 -7.488 3.217 1 93.94 55 CYS B CA 1
ATOM 834 C C . CYS B 1 55 ? 0.401 -6.707 2.955 1 93.94 55 CYS B C 1
ATOM 836 O O . CYS B 1 55 ? -0.042 -5.934 3.807 1 93.94 55 CYS B O 1
ATOM 838 N N . THR B 1 56 ? -0.124 -6.961 1.754 1 93.81 56 THR B N 1
ATOM 839 C CA . THR B 1 56 ? -1.388 -6.324 1.397 1 93.81 56 THR B CA 1
ATOM 840 C C . THR B 1 56 ? -2.498 -6.758 2.352 1 93.81 56 THR B C 1
ATOM 842 O O . THR B 1 56 ? -3.26 -5.922 2.844 1 93.81 56 THR B O 1
ATOM 845 N N . ARG B 1 57 ? -2.523 -8.008 2.635 1 92.25 57 ARG B N 1
ATOM 846 C CA . ARG B 1 57 ? -3.521 -8.539 3.557 1 92.25 57 ARG B CA 1
ATOM 847 C C . ARG B 1 57 ? -3.332 -7.969 4.957 1 92.25 57 ARG B C 1
ATOM 849 O O . ARG B 1 57 ? -4.309 -7.652 5.645 1 92.25 57 ARG B O 1
ATOM 856 N N . GLU B 1 58 ? -2.162 -7.797 5.367 1 91.44 58 GLU B N 1
ATOM 857 C CA . GLU B 1 58 ? -1.845 -7.305 6.707 1 91.44 58 GLU B CA 1
ATOM 858 C C . GLU B 1 58 ? -2.322 -5.867 6.895 1 91.44 58 GLU B C 1
ATOM 860 O O . GLU B 1 58 ? -2.797 -5.5 7.969 1 91.44 58 GLU B O 1
ATOM 865 N N . VAL B 1 59 ? -2.211 -5.078 5.844 1 90.25 59 VAL B N 1
ATOM 866 C CA . VAL B 1 59 ? -2.527 -3.662 5.992 1 90.25 59 VAL B CA 1
ATOM 867 C C . VAL B 1 59 ? -4.023 -3.439 5.77 1 90.25 59 VAL B C 1
ATOM 869 O O . VAL B 1 59 ? -4.602 -2.498 6.316 1 90.25 59 VAL B O 1
ATOM 872 N N . LEU B 1 60 ? -4.672 -4.309 4.984 1 91.44 60 LEU B N 1
ATOM 873 C CA . LEU B 1 60 ? -6.074 -4.07 4.652 1 91.44 60 LEU B CA 1
ATOM 874 C C . LEU B 1 60 ? -6.992 -4.852 5.586 1 91.44 60 LEU B C 1
ATOM 876 O O . LEU B 1 60 ? -8.195 -4.602 5.625 1 91.44 60 LEU B O 1
ATOM 880 N N . GLU B 1 61 ? -6.441 -5.879 6.211 1 83.06 61 GLU B N 1
ATOM 881 C CA . GLU B 1 61 ? -7.258 -6.656 7.141 1 83.06 61 GLU B CA 1
ATOM 882 C C . GLU B 1 61 ? -7.16 -6.102 8.555 1 83.06 61 GLU B C 1
ATOM 884 O O . GLU B 1 61 ? -6.082 -5.691 8.992 1 83.06 61 GLU B O 1
#

pLDDT: mean 88.96, std 8.85, range [46.38, 95.31]

Nearest PDB structures (foldseek):
  5xxu-assembly1_a  TM=5.007E-01  e=5.873E-01  Toxoplasma gondii

Foldseek 3Di:
DQPWDAAPPPRDIAPSFFPDKDFDDPVCLVPPPVVVVVVVVVDDHGDIGGHHPVRVVVVVD/DQPFDAAPPPRDTAPSFFPDKDFDDPVCLVPPPVVVVVVVVVDDHGDIGGHHPVRVVVVVD

Secondary structure (DSSP, 8-state):
----EE-TTTS-EESSS-SEEEEE-HHHHHHSHHHHHHHHHT--TT-EEEE-HHHHHHHH-/----EE-TTTS-EESSS-SEEEEE-HHHHHH-HHHHHHHHHT--TT-EEEE-HHHHHHHH-